Protein AF-A0A966VCK3-F1 (afdb_monomer_lite)

Radius of gyration: 46.5 Å; chains: 1; bounding box: 92×25×131 Å

Sequence (162 aa):
MIGLLLTRWKWGIGLFGALAFLGLALAANHYRHAYHAEKALRAADRALYIQMQYTAQSKAVAALQATEARYKRNADNADQAFQSKLADARRSADQYVLTHRVRGTFASSTGRAVASAEGRGPGVPASLPADAVMVSESDVQACTDAVTYGIGAHDWAASLPK

pLDDT: mean 78.94, std 19.0, range [34.62, 97.88]

Foldseek 3Di:
DVVVVVVVVVVVVVVVVVVVVVVVVVVVVVVVVVVVVVVVVVVVVVVVVVVVVVVVVVVVVVVVVVVVVVVVVLVVVLVVVLVVLLVVLLVVLVVVCVVDPQDEDDDDPPCPVPPPPDDDPPPPPPDQPPCNPHDHSVNSSVVSSVVSVVVSVVVSVVPDDD

Structure (mmCIF, N/CA/C/O backbone):
data_AF-A0A966VCK3-F1
#
_entry.id   AF-A0A966VCK3-F1
#
loop_
_atom_site.group_PDB
_atom_site.id
_atom_site.type_symbol
_atom_site.label_atom_id
_atom_site.label_alt_id
_atom_site.label_comp_id
_atom_site.label_asym_id
_atom_site.label_entity_id
_atom_site.label_seq_id
_atom_site.pdbx_PDB_ins_code
_atom_site.Cartn_x
_atom_site.Cartn_y
_atom_site.Cartn_z
_atom_site.occupancy
_atom_site.B_iso_or_equiv
_atom_site.auth_seq_id
_atom_site.auth_comp_id
_atom_site.auth_asym_id
_atom_site.auth_atom_id
_atom_site.pdbx_PDB_model_num
ATOM 1 N N . MET A 1 1 ? 60.243 -8.084 -68.456 1.00 57.91 1 MET A N 1
ATOM 2 C CA . MET A 1 1 ? 59.549 -8.802 -67.356 1.00 57.91 1 MET A CA 1
ATOM 3 C C . MET A 1 1 ? 59.263 -7.933 -66.122 1.00 57.91 1 MET A C 1
ATOM 5 O O . MET A 1 1 ? 58.171 -8.041 -65.587 1.00 57.91 1 MET A O 1
ATOM 9 N N . ILE A 1 2 ? 60.166 -7.042 -65.690 1.00 66.25 2 ILE A N 1
ATOM 10 C CA . ILE A 1 2 ? 60.018 -6.250 -64.443 1.00 66.25 2 ILE A CA 1
ATOM 11 C C . ILE A 1 2 ? 58.814 -5.276 -64.452 1.00 66.25 2 ILE A C 1
ATOM 13 O O . ILE A 1 2 ? 58.112 -5.153 -63.450 1.00 66.25 2 ILE A O 1
ATOM 17 N N . GLY A 1 3 ? 58.496 -4.638 -65.586 1.00 64.94 3 GLY A N 1
ATOM 18 C CA . GLY A 1 3 ? 57.375 -3.681 -65.680 1.00 64.94 3 GLY A CA 1
ATOM 19 C C . GLY A 1 3 ? 55.971 -4.284 -65.489 1.00 64.94 3 GLY A C 1
ATOM 20 O O . GLY A 1 3 ? 55.079 -3.621 -64.959 1.00 64.94 3 GLY A O 1
ATOM 21 N N . LEU A 1 4 ? 55.779 -5.559 -65.852 1.00 67.75 4 LEU A N 1
ATOM 22 C CA . LEU A 1 4 ? 54.518 -6.296 -65.653 1.00 67.75 4 LEU A CA 1
ATOM 23 C C . LEU A 1 4 ? 54.317 -6.728 -64.190 1.00 67.75 4 LEU A C 1
ATOM 25 O O . LEU A 1 4 ? 53.188 -6.820 -63.716 1.00 67.75 4 LEU A O 1
ATOM 29 N N . LEU A 1 5 ? 55.408 -6.953 -63.452 1.00 66.19 5 LEU A N 1
ATOM 30 C CA . LEU A 1 5 ? 55.360 -7.248 -62.018 1.00 66.19 5 LEU A CA 1
ATOM 31 C C . LEU A 1 5 ? 55.007 -5.996 -61.202 1.00 66.19 5 LEU A C 1
ATOM 33 O O . LEU A 1 5 ? 54.139 -6.055 -60.335 1.00 66.19 5 LEU A O 1
ATOM 37 N N . LEU A 1 6 ? 55.601 -4.846 -61.535 1.00 68.94 6 LEU A N 1
ATOM 38 C CA . LEU A 1 6 ? 55.351 -3.575 -60.841 1.00 68.94 6 LEU A CA 1
ATOM 39 C C . LEU A 1 6 ? 53.920 -3.052 -61.032 1.00 68.94 6 LEU A C 1
ATOM 41 O O . LEU A 1 6 ? 53.335 -2.484 -60.110 1.00 68.94 6 LEU A O 1
ATOM 45 N N . THR A 1 7 ? 53.332 -3.253 -62.211 1.00 72.12 7 THR A N 1
ATOM 46 C CA . THR A 1 7 ? 51.939 -2.868 -62.487 1.00 72.12 7 THR A CA 1
ATOM 47 C C . THR A 1 7 ? 50.954 -3.740 -61.714 1.00 72.12 7 THR A C 1
ATOM 49 O O . THR A 1 7 ? 50.068 -3.199 -61.057 1.00 72.12 7 THR A O 1
ATOM 52 N N . ARG A 1 8 ? 51.147 -5.067 -61.681 1.00 74.31 8 ARG A N 1
ATOM 53 C CA . ARG A 1 8 ? 50.317 -5.974 -60.861 1.00 74.31 8 ARG A CA 1
ATOM 54 C C . ARG A 1 8 ? 50.385 -5.647 -59.366 1.00 74.31 8 ARG A C 1
ATOM 56 O O . ARG A 1 8 ? 49.365 -5.717 -58.687 1.00 74.31 8 ARG A O 1
ATOM 63 N N . TRP A 1 9 ? 51.550 -5.234 -58.868 1.00 72.44 9 TRP A N 1
ATOM 64 C CA . TRP A 1 9 ? 51.729 -4.842 -57.466 1.00 72.44 9 TRP A CA 1
ATOM 65 C C . TRP A 1 9 ? 50.964 -3.559 -57.098 1.00 72.44 9 TRP A C 1
ATOM 67 O O . TRP A 1 9 ? 50.315 -3.502 -56.055 1.00 72.44 9 TRP A O 1
ATOM 77 N N . LYS A 1 10 ? 50.958 -2.555 -57.987 1.00 77.56 10 LYS A N 1
ATOM 78 C CA . LYS A 1 10 ? 50.205 -1.301 -57.792 1.00 77.56 10 LYS A CA 1
ATOM 79 C C . LYS A 1 10 ? 48.691 -1.521 -57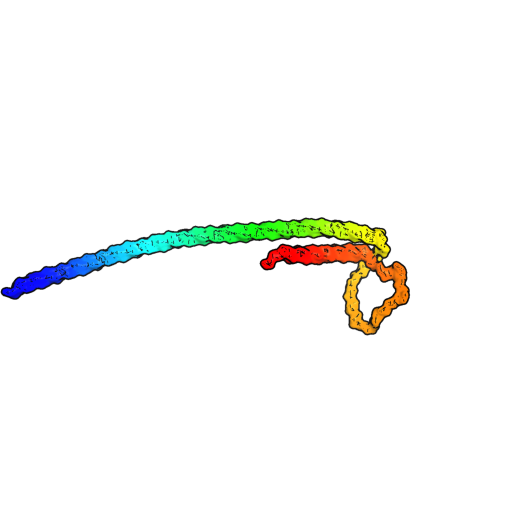.728 1.00 77.56 10 LYS A C 1
ATOM 81 O O . LYS A 1 10 ? 48.035 -0.963 -56.852 1.00 77.56 10 LYS A O 1
ATOM 86 N N . TRP A 1 11 ? 48.149 -2.357 -58.616 1.00 79.00 11 TRP A N 1
ATOM 87 C CA . TRP A 1 11 ? 46.721 -2.700 -58.609 1.00 79.00 11 TRP A CA 1
ATOM 88 C C . TRP A 1 11 ? 46.314 -3.477 -57.355 1.00 79.00 11 TRP A C 1
ATOM 90 O O . TRP A 1 11 ? 45.261 -3.198 -56.786 1.00 79.00 11 TRP A O 1
ATOM 100 N N . GLY A 1 12 ? 47.168 -4.394 -56.883 1.00 78.88 12 GLY A N 1
ATOM 101 C CA . GLY A 1 12 ? 46.944 -5.111 -55.627 1.00 78.88 12 GLY A CA 1
ATOM 102 C C . GLY A 1 12 ? 46.817 -4.157 -54.438 1.00 78.88 12 GLY A C 1
ATOM 103 O O . GLY A 1 12 ? 45.804 -4.176 -53.745 1.00 78.88 12 GLY A O 1
ATOM 104 N N . ILE A 1 13 ? 47.797 -3.270 -54.241 1.00 84.75 13 ILE A N 1
ATOM 105 C CA . ILE A 1 13 ? 47.807 -2.323 -53.110 1.00 84.75 13 ILE A CA 1
ATOM 106 C C . ILE A 1 13 ? 46.609 -1.362 -53.164 1.00 84.75 13 ILE A C 1
ATOM 108 O O . ILE A 1 13 ? 45.982 -1.112 -52.135 1.00 84.75 13 ILE A O 1
ATOM 112 N N . GLY A 1 14 ? 46.248 -0.866 -54.353 1.00 85.62 14 GLY A N 1
ATOM 113 C CA . GLY A 1 14 ? 45.079 0.001 -54.527 1.00 85.62 14 GLY A CA 1
ATOM 114 C C . GLY A 1 14 ? 43.762 -0.684 -54.148 1.00 85.62 14 GLY A C 1
ATOM 115 O O . GLY A 1 14 ? 42.946 -0.095 -53.441 1.00 85.62 14 GLY A O 1
ATOM 116 N N . LEU A 1 15 ? 43.580 -1.947 -54.552 1.00 90.62 15 LEU A N 1
ATOM 117 C CA . LEU A 1 15 ? 42.393 -2.733 -54.205 1.00 90.62 15 LEU A CA 1
ATOM 118 C C . LEU A 1 15 ? 42.316 -3.006 -52.695 1.00 90.62 15 LEU A C 1
ATOM 120 O O . LEU A 1 15 ? 41.261 -2.815 -52.093 1.00 90.62 15 LEU A O 1
ATOM 124 N N . PHE A 1 16 ? 43.429 -3.398 -52.067 1.00 89.94 16 PHE A N 1
ATOM 125 C CA . PHE A 1 16 ? 43.477 -3.611 -50.618 1.00 89.94 16 PHE A CA 1
ATOM 126 C C . PHE A 1 16 ? 43.172 -2.327 -49.839 1.00 89.94 16 PHE A C 1
ATOM 128 O O . PHE A 1 16 ? 42.386 -2.367 -48.893 1.00 89.94 16 PHE A O 1
ATOM 135 N N . GLY A 1 17 ? 43.727 -1.185 -50.256 1.00 92.12 17 GLY A N 1
ATOM 136 C CA . GLY A 1 17 ? 43.432 0.112 -49.644 1.00 92.12 17 GLY A CA 1
ATOM 137 C C . GLY A 1 17 ? 41.957 0.505 -49.769 1.00 92.12 17 GLY A C 1
ATOM 138 O O . GLY A 1 17 ? 41.346 0.922 -48.786 1.00 92.12 17 GLY A O 1
ATOM 139 N N . ALA A 1 18 ? 41.358 0.311 -50.948 1.00 92.81 18 ALA A N 1
ATOM 140 C CA . ALA A 1 18 ? 39.943 0.599 -51.179 1.00 92.81 18 ALA A CA 1
ATOM 141 C C . ALA A 1 18 ? 39.018 -0.298 -50.338 1.00 92.81 18 ALA A C 1
ATOM 143 O O . ALA A 1 18 ? 38.065 0.196 -49.736 1.00 92.81 18 ALA A O 1
ATOM 144 N N . LEU A 1 19 ? 39.317 -1.598 -50.243 1.00 95.69 19 LEU A N 1
ATOM 145 C CA . LEU A 1 19 ? 38.554 -2.536 -49.414 1.00 95.69 19 LEU A CA 1
ATOM 146 C C . LEU A 1 19 ? 38.695 -2.231 -47.920 1.00 95.69 19 LEU A C 1
ATOM 148 O O . LEU A 1 19 ? 37.702 -2.279 -47.197 1.00 95.69 19 LEU A O 1
ATOM 152 N N . ALA A 1 20 ? 39.895 -1.868 -47.462 1.00 94.62 20 ALA A N 1
ATOM 153 C CA . ALA A 1 20 ? 40.116 -1.460 -46.078 1.00 94.62 20 ALA A CA 1
ATOM 154 C C . ALA A 1 20 ? 39.321 -0.190 -45.735 1.00 94.62 20 ALA A C 1
ATOM 156 O O . ALA A 1 20 ? 38.663 -0.136 -44.696 1.00 94.62 20 ALA A O 1
ATOM 157 N N . PHE A 1 21 ? 39.321 0.805 -46.628 1.00 95.94 21 PHE A N 1
ATOM 158 C CA . PHE A 1 21 ? 38.550 2.034 -46.438 1.00 95.94 21 PHE A CA 1
ATOM 159 C C . PHE A 1 21 ? 37.040 1.772 -46.440 1.00 95.94 21 PHE A C 1
ATOM 161 O O . PHE A 1 21 ? 36.326 2.277 -45.574 1.00 95.94 21 PHE A O 1
ATOM 168 N N . LEU A 1 22 ? 36.555 0.936 -47.363 1.00 96.62 22 LEU A N 1
ATOM 169 C CA . LEU A 1 22 ? 35.151 0.534 -47.410 1.00 96.62 22 LEU A CA 1
ATOM 170 C C . LEU A 1 22 ? 34.736 -0.210 -46.133 1.00 96.62 22 LEU A C 1
ATOM 172 O O . LEU A 1 22 ? 33.686 0.085 -45.566 1.00 96.62 22 LEU A O 1
ATOM 176 N N . GLY A 1 23 ? 35.576 -1.128 -45.647 1.00 96.25 23 GLY A N 1
ATOM 177 C CA . GLY A 1 23 ? 35.354 -1.837 -44.388 1.00 96.25 23 GLY A CA 1
ATOM 178 C C . GLY A 1 23 ? 35.264 -0.885 -43.193 1.00 96.25 23 GLY A C 1
ATOM 179 O O . GLY A 1 23 ? 34.335 -0.991 -42.393 1.00 96.25 23 GLY A O 1
ATOM 180 N N . LEU A 1 24 ? 36.170 0.096 -43.106 1.00 96.56 24 LEU A N 1
ATOM 181 C CA . LEU A 1 24 ? 36.152 1.112 -42.050 1.00 96.56 24 LEU A CA 1
ATOM 182 C C . LEU A 1 24 ? 34.892 1.990 -42.125 1.00 96.56 24 LEU A C 1
ATOM 184 O O . LEU A 1 24 ? 34.268 2.260 -41.100 1.00 96.56 24 LEU A O 1
ATOM 188 N N . ALA A 1 25 ? 34.494 2.410 -43.329 1.00 95.94 25 ALA A N 1
ATOM 189 C CA . ALA A 1 25 ? 33.306 3.231 -43.540 1.00 95.94 25 ALA A CA 1
ATOM 190 C C . ALA A 1 25 ? 32.017 2.488 -43.148 1.00 95.94 25 ALA A C 1
ATOM 192 O O . ALA A 1 25 ? 31.158 3.054 -42.469 1.00 95.94 25 ALA A O 1
ATOM 193 N N . LEU A 1 26 ? 31.901 1.207 -43.515 1.00 97.25 26 LEU A N 1
ATOM 194 C CA . LEU A 1 26 ? 30.773 0.360 -43.122 1.00 97.25 26 LEU A CA 1
ATOM 195 C C . LEU A 1 26 ? 30.737 0.135 -41.609 1.00 97.25 26 LEU A C 1
ATOM 197 O O . LEU A 1 26 ? 29.669 0.255 -41.008 1.00 97.25 26 LEU A O 1
ATOM 201 N N . ALA A 1 27 ? 31.889 -0.122 -40.983 1.00 96.19 27 ALA A N 1
ATOM 202 C CA . ALA A 1 27 ? 31.983 -0.261 -39.533 1.00 96.19 27 ALA A CA 1
ATOM 203 C C . ALA A 1 27 ? 31.555 1.032 -38.821 1.00 96.19 27 ALA A C 1
ATOM 205 O O . ALA A 1 27 ? 30.712 0.992 -37.926 1.00 96.19 27 ALA A O 1
ATOM 206 N N . ALA A 1 28 ? 32.060 2.190 -39.257 1.00 96.44 28 ALA A N 1
ATOM 207 C CA . ALA A 1 28 ? 31.691 3.486 -38.693 1.00 96.44 28 ALA A CA 1
ATOM 208 C C . ALA A 1 28 ? 30.185 3.765 -38.824 1.00 96.44 28 ALA A C 1
ATOM 210 O O . ALA A 1 28 ? 29.552 4.214 -37.865 1.00 96.44 28 ALA A O 1
ATOM 211 N N . ASN A 1 29 ? 29.593 3.455 -39.982 1.00 96.44 29 ASN A N 1
ATOM 212 C CA . ASN A 1 29 ? 28.157 3.611 -40.186 1.00 96.44 29 ASN A CA 1
ATOM 213 C C . ASN A 1 29 ? 27.347 2.666 -39.283 1.00 96.44 29 ASN A C 1
ATOM 215 O O . ASN A 1 29 ? 26.388 3.095 -38.642 1.00 96.44 29 ASN A O 1
ATOM 219 N N . HIS A 1 30 ? 27.760 1.400 -39.178 1.00 96.88 30 HIS A N 1
ATOM 220 C CA . HIS A 1 30 ? 27.114 0.412 -38.317 1.00 96.88 30 HIS A CA 1
ATOM 221 C C . HIS A 1 30 ? 27.123 0.845 -36.846 1.00 96.88 30 HIS A C 1
ATOM 223 O O . HIS A 1 30 ? 26.062 0.911 -36.227 1.00 96.88 30 HIS A O 1
ATOM 229 N N . TYR A 1 31 ? 28.285 1.230 -36.305 1.00 96.62 31 TYR A N 1
ATOM 230 C CA . TYR A 1 31 ? 28.392 1.685 -34.915 1.00 96.62 31 TYR A CA 1
ATOM 231 C C . TYR A 1 31 ? 27.616 2.975 -34.656 1.00 96.62 31 TYR A C 1
ATOM 233 O O . TYR A 1 31 ? 27.022 3.126 -33.589 1.00 96.62 31 TYR A O 1
ATOM 241 N N . ARG A 1 32 ? 27.554 3.890 -35.630 1.00 96.75 32 ARG A N 1
ATOM 242 C CA . ARG A 1 32 ? 26.729 5.097 -35.515 1.00 96.75 32 ARG A CA 1
ATOM 243 C C . ARG A 1 32 ? 25.244 4.755 -35.409 1.00 96.75 32 ARG A C 1
ATOM 245 O O . ARG A 1 32 ? 24.560 5.285 -34.534 1.00 96.75 32 ARG A O 1
ATOM 252 N N . HIS A 1 33 ? 24.742 3.871 -36.269 1.00 96.38 33 HIS A N 1
ATOM 253 C CA . HIS A 1 33 ? 23.351 3.425 -36.207 1.00 96.38 33 HIS A CA 1
ATOM 254 C C . HIS A 1 33 ? 23.049 2.663 -34.915 1.00 96.38 33 HIS A C 1
ATOM 256 O O . HIS A 1 33 ? 22.050 2.969 -34.265 1.00 96.38 33 HIS A O 1
ATOM 262 N N . ALA A 1 34 ? 23.930 1.746 -34.505 1.00 96.31 34 ALA A N 1
ATOM 263 C CA . ALA A 1 34 ? 23.800 1.011 -33.250 1.00 96.31 34 ALA A CA 1
ATOM 264 C C . ALA A 1 34 ? 23.749 1.961 -32.042 1.00 96.31 34 ALA A C 1
ATOM 266 O O . ALA A 1 34 ? 22.846 1.861 -31.217 1.00 96.31 34 ALA A O 1
ATOM 267 N N . TYR A 1 35 ? 24.637 2.960 -31.993 1.00 96.31 35 TYR A N 1
ATOM 268 C CA . TYR A 1 35 ? 24.651 3.970 -30.935 1.00 96.31 35 TYR A CA 1
ATOM 269 C C . TYR A 1 35 ? 23.339 4.763 -30.858 1.00 96.31 35 TYR A C 1
ATOM 271 O O . TYR A 1 35 ? 22.782 4.953 -29.775 1.00 96.31 35 TYR A O 1
ATOM 279 N N . HIS A 1 36 ? 22.822 5.231 -31.997 1.00 96.25 36 HIS A N 1
ATOM 280 C CA . HIS A 1 36 ? 21.560 5.971 -32.018 1.00 96.25 36 HIS A CA 1
ATOM 281 C C . HIS A 1 36 ? 20.364 5.090 -31.635 1.00 96.25 36 HIS A C 1
ATOM 283 O O . HIS A 1 36 ? 19.490 5.560 -30.906 1.00 96.25 36 HIS A O 1
ATOM 289 N N . ALA A 1 37 ? 20.349 3.827 -32.071 1.00 96.44 37 ALA A N 1
ATOM 290 C CA . ALA A 1 37 ? 19.318 2.862 -31.704 1.00 96.44 37 ALA A CA 1
ATOM 291 C C . ALA A 1 37 ? 19.328 2.572 -30.195 1.00 96.44 37 ALA A C 1
ATOM 293 O O . ALA A 1 37 ? 18.294 2.703 -29.543 1.00 96.44 37 ALA A O 1
ATOM 294 N N . GLU A 1 38 ? 20.495 2.284 -29.608 1.00 96.44 38 GLU A N 1
ATOM 295 C CA . GLU A 1 38 ? 20.626 2.085 -28.161 1.00 96.44 38 GLU A CA 1
ATOM 296 C C . GLU A 1 38 ? 20.206 3.322 -27.367 1.00 96.44 38 GLU A C 1
ATOM 298 O O . GLU A 1 38 ? 19.507 3.215 -26.360 1.00 96.44 38 GLU A O 1
ATOM 303 N N . LYS A 1 39 ? 20.609 4.515 -27.817 1.00 96.94 39 LYS A N 1
ATOM 304 C CA . LYS A 1 39 ? 20.227 5.768 -27.161 1.00 96.94 39 LYS A CA 1
ATOM 305 C C . LYS A 1 39 ? 18.709 5.963 -27.165 1.00 96.94 39 LYS A C 1
ATOM 307 O O . LYS A 1 39 ? 18.158 6.386 -26.149 1.00 96.94 39 LYS A O 1
ATOM 312 N N . ALA A 1 40 ? 18.043 5.658 -28.279 1.00 96.00 40 ALA A N 1
ATOM 313 C CA . ALA A 1 40 ? 16.590 5.739 -28.387 1.00 96.00 40 ALA A CA 1
ATOM 314 C C . ALA A 1 40 ? 15.893 4.719 -27.472 1.00 96.00 40 ALA A C 1
ATOM 316 O O . ALA A 1 40 ? 14.965 5.089 -26.755 1.00 96.00 40 ALA A O 1
ATOM 317 N N . LEU A 1 41 ? 16.385 3.476 -27.428 1.00 96.88 41 LEU A N 1
ATOM 318 C CA . LEU A 1 41 ? 15.852 2.431 -26.548 1.00 96.88 41 LEU A CA 1
ATOM 319 C C . LEU A 1 41 ? 15.983 2.810 -25.071 1.00 96.88 41 LEU A C 1
ATOM 321 O O . LEU A 1 41 ? 14.990 2.801 -24.356 1.00 96.88 41 LEU A O 1
ATOM 325 N N . ARG A 1 42 ? 17.157 3.276 -24.624 1.00 96.56 42 ARG A N 1
ATOM 326 C CA . ARG A 1 42 ? 17.342 3.713 -23.226 1.00 96.56 42 ARG A CA 1
ATOM 327 C C . ARG A 1 42 ? 16.443 4.893 -22.855 1.00 96.56 42 ARG A C 1
ATOM 329 O O . ARG A 1 42 ? 16.007 4.998 -21.710 1.00 96.56 42 ARG A O 1
ATOM 336 N N . ALA A 1 43 ? 16.171 5.797 -23.798 1.00 96.44 43 ALA A N 1
ATOM 337 C CA . ALA A 1 43 ? 15.234 6.895 -23.575 1.00 96.44 43 ALA A CA 1
ATOM 338 C C . ALA A 1 43 ? 13.790 6.385 -23.417 1.00 96.44 43 ALA A C 1
ATOM 340 O O . ALA A 1 43 ? 13.088 6.839 -22.511 1.00 96.44 43 ALA A O 1
ATOM 341 N N . ALA A 1 44 ? 13.373 5.423 -24.246 1.00 96.19 44 ALA A N 1
ATOM 342 C CA . ALA A 1 44 ? 12.068 4.775 -24.144 1.00 96.19 44 ALA A CA 1
ATOM 343 C C . ALA A 1 44 ? 11.924 3.974 -22.837 1.00 96.19 44 ALA A C 1
ATOM 345 O O . A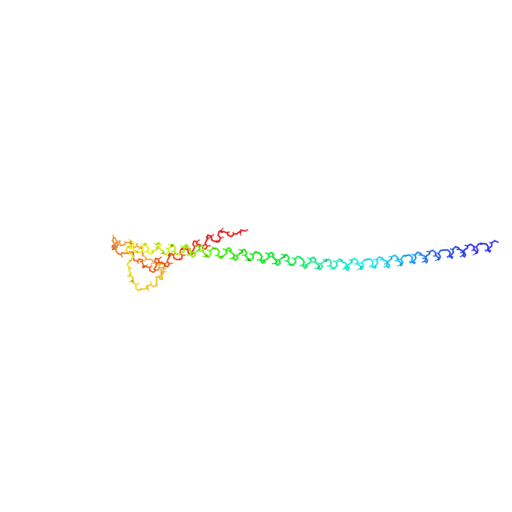LA A 1 44 ? 10.940 4.154 -22.120 1.00 96.19 44 ALA A O 1
ATOM 346 N N . ASP A 1 45 ? 12.936 3.187 -22.467 1.00 97.44 45 ASP A N 1
ATOM 347 C CA . ASP A 1 45 ? 12.964 2.418 -21.218 1.00 97.44 45 ASP A CA 1
ATOM 348 C C . ASP A 1 45 ? 12.877 3.330 -19.997 1.00 97.44 45 ASP A C 1
ATOM 350 O O . ASP A 1 45 ? 12.137 3.050 -19.055 1.00 97.44 45 ASP A O 1
ATOM 354 N N . ARG A 1 46 ? 13.585 4.468 -20.014 1.00 96.94 46 ARG A N 1
ATOM 355 C CA . ARG A 1 46 ? 13.499 5.458 -18.936 1.00 96.94 46 ARG A CA 1
ATOM 356 C C . ARG A 1 46 ? 12.087 6.027 -18.807 1.00 96.94 46 ARG A C 1
ATOM 358 O O . ARG A 1 46 ? 11.605 6.178 -17.687 1.00 96.94 46 ARG A O 1
ATOM 365 N N . ALA A 1 47 ? 11.431 6.350 -19.922 1.00 95.81 47 ALA A N 1
ATOM 366 C CA . ALA A 1 47 ? 10.060 6.856 -19.905 1.00 95.81 47 ALA A CA 1
ATOM 367 C C . ALA A 1 47 ? 9.080 5.807 -19.353 1.00 95.81 47 ALA A C 1
ATOM 369 O O . ALA A 1 47 ? 8.282 6.120 -18.467 1.00 95.81 47 ALA A O 1
ATOM 370 N N . LEU A 1 48 ? 9.205 4.554 -19.803 1.00 96.88 48 LEU A N 1
ATOM 371 C CA . LEU A 1 48 ? 8.407 3.430 -19.314 1.00 96.88 48 LEU A CA 1
ATOM 372 C C . LEU A 1 48 ? 8.637 3.191 -17.816 1.00 96.88 48 LEU A C 1
ATOM 374 O O . LEU A 1 48 ? 7.684 3.050 -17.055 1.00 96.88 48 LEU A O 1
ATOM 378 N N . TYR A 1 49 ? 9.893 3.202 -17.373 1.00 97.00 49 TYR A N 1
ATOM 379 C CA . TYR A 1 49 ? 10.250 3.037 -15.969 1.00 97.00 49 TYR A CA 1
ATOM 380 C C . TYR A 1 49 ? 9.591 4.101 -15.087 1.00 97.00 49 TYR A C 1
ATOM 382 O O . TYR A 1 49 ? 8.969 3.766 -14.080 1.00 97.00 49 TYR A O 1
ATOM 390 N N . ILE A 1 50 ? 9.668 5.374 -15.488 1.00 97.25 50 ILE A N 1
ATOM 391 C CA . ILE A 1 50 ? 9.036 6.483 -14.765 1.00 97.25 50 ILE A CA 1
ATOM 392 C C . ILE A 1 50 ? 7.514 6.282 -14.695 1.00 97.25 50 ILE A C 1
ATOM 394 O O . ILE A 1 50 ? 6.926 6.385 -13.620 1.00 97.25 50 ILE A O 1
ATOM 398 N N . GLN A 1 51 ? 6.870 5.936 -15.812 1.00 97.06 51 GLN A N 1
ATOM 399 C CA . GLN A 1 51 ? 5.428 5.678 -15.850 1.00 97.06 51 GLN A CA 1
ATOM 400 C C . GLN A 1 51 ? 5.016 4.519 -14.927 1.00 97.06 51 GLN A C 1
ATOM 402 O O . GLN A 1 51 ? 4.019 4.610 -14.200 1.00 97.06 51 GLN A O 1
ATOM 407 N N . MET A 1 52 ? 5.788 3.432 -14.932 1.00 96.31 52 MET A N 1
ATOM 408 C CA . MET A 1 52 ? 5.537 2.269 -14.083 1.00 96.31 52 MET A CA 1
ATOM 409 C C . MET A 1 52 ? 5.758 2.596 -12.605 1.00 96.31 52 MET A C 1
ATOM 411 O O . MET A 1 52 ? 4.967 2.148 -11.776 1.00 96.31 52 MET A O 1
ATOM 415 N N . GLN A 1 53 ? 6.747 3.432 -12.269 1.00 97.88 53 GLN A N 1
ATOM 416 C CA . GLN A 1 53 ? 6.921 3.933 -10.905 1.00 97.88 53 GLN A CA 1
ATOM 417 C C . GLN A 1 53 ? 5.715 4.748 -10.433 1.00 97.88 53 GLN A C 1
ATOM 419 O O . GLN A 1 53 ? 5.192 4.465 -9.357 1.00 97.88 53 GLN A O 1
ATOM 424 N N . TYR A 1 54 ? 5.227 5.698 -11.238 1.00 97.06 54 TYR A N 1
ATOM 425 C CA . TYR A 1 54 ? 4.032 6.473 -10.885 1.00 97.06 54 TYR A CA 1
ATOM 426 C C . TYR A 1 54 ? 2.814 5.574 -10.666 1.00 97.06 54 TYR A C 1
ATOM 428 O O . TYR A 1 54 ? 2.087 5.737 -9.688 1.00 97.06 54 TYR A O 1
ATOM 436 N N . THR A 1 55 ? 2.622 4.582 -11.537 1.00 97.31 55 THR A N 1
ATOM 437 C CA . THR A 1 55 ? 1.509 3.628 -11.429 1.00 97.31 55 THR A CA 1
ATOM 438 C C . THR A 1 55 ? 1.639 2.730 -10.195 1.00 97.31 55 THR A C 1
ATOM 440 O O . THR A 1 55 ? 0.648 2.415 -9.535 1.00 97.31 55 THR A O 1
ATOM 443 N N . ALA A 1 56 ? 2.855 2.291 -9.864 1.00 96.81 56 ALA A N 1
ATOM 444 C CA . ALA A 1 56 ? 3.110 1.506 -8.662 1.00 96.81 56 ALA A CA 1
ATOM 445 C C . ALA A 1 56 ? 2.863 2.339 -7.397 1.00 96.81 56 ALA A C 1
ATOM 447 O O . ALA A 1 56 ? 2.193 1.873 -6.476 1.00 96.81 56 ALA A O 1
ATOM 448 N N . GLN A 1 57 ? 3.327 3.591 -7.382 1.00 97.44 57 GLN A N 1
ATOM 449 C CA . GLN A 1 57 ? 3.114 4.512 -6.271 1.00 97.44 57 GLN A CA 1
ATOM 450 C C . GLN A 1 57 ? 1.626 4.815 -6.070 1.00 97.44 57 GLN A C 1
ATOM 452 O O . GLN A 1 57 ? 1.138 4.733 -4.945 1.00 97.44 57 GLN A O 1
ATOM 457 N N . SER A 1 58 ? 0.876 5.098 -7.140 1.00 96.44 58 SER A N 1
ATOM 458 C CA . SER A 1 58 ? -0.562 5.371 -7.036 1.00 96.44 58 SER A CA 1
ATOM 459 C C . SER A 1 58 ? -1.334 4.166 -6.494 1.00 96.44 58 SER A C 1
ATOM 461 O O . SER A 1 58 ? -2.214 4.325 -5.650 1.00 96.44 58 SER A O 1
ATOM 463 N N . LYS A 1 59 ? -0.977 2.947 -6.924 1.00 96.56 59 LYS A N 1
ATOM 464 C CA . LYS A 1 59 ? -1.558 1.706 -6.394 1.00 96.56 59 LYS A CA 1
ATOM 465 C C . LYS A 1 59 ? -1.220 1.500 -4.918 1.00 96.56 59 LYS A C 1
ATOM 467 O O . LYS A 1 59 ? -2.102 1.118 -4.156 1.00 96.56 59 LYS A O 1
ATOM 472 N N . ALA A 1 60 ? 0.018 1.775 -4.510 1.00 96.06 60 ALA A N 1
ATOM 473 C CA . ALA A 1 60 ? 0.433 1.666 -3.114 1.00 96.06 60 ALA A CA 1
ATOM 474 C C . ALA A 1 60 ? -0.325 2.656 -2.214 1.00 96.06 60 ALA A C 1
ATOM 476 O O . ALA A 1 60 ? -0.850 2.257 -1.177 1.00 96.06 60 ALA A O 1
ATOM 477 N N . VAL A 1 61 ? -0.457 3.918 -2.641 1.00 97.50 61 VAL A N 1
ATOM 478 C CA . VAL A 1 61 ? -1.232 4.936 -1.912 1.00 97.50 61 VAL A CA 1
ATOM 479 C C . VAL A 1 61 ? -2.705 4.538 -1.811 1.00 97.50 61 VAL A C 1
ATOM 481 O O . VAL A 1 61 ? -3.273 4.584 -0.723 1.00 97.50 61 VAL A O 1
ATOM 484 N N . ALA A 1 62 ? -3.317 4.083 -2.907 1.00 97.12 62 ALA A N 1
ATOM 485 C CA . ALA A 1 62 ? -4.706 3.629 -2.890 1.00 97.12 62 ALA A CA 1
ATOM 486 C C . ALA A 1 62 ? -4.914 2.420 -1.956 1.00 97.12 62 ALA A C 1
ATOM 488 O O . ALA A 1 62 ? -5.900 2.366 -1.221 1.00 97.12 62 ALA A O 1
ATOM 489 N N . ALA A 1 63 ? -3.977 1.467 -1.942 1.00 96.06 63 ALA A N 1
ATOM 490 C CA . ALA A 1 63 ? -4.029 0.310 -1.050 1.00 96.06 63 ALA A CA 1
ATOM 491 C C . ALA A 1 63 ? -3.882 0.703 0.431 1.00 96.06 63 ALA A C 1
ATOM 493 O O . ALA A 1 63 ? -4.588 0.149 1.282 1.00 96.06 63 ALA A O 1
ATOM 494 N N . LEU A 1 64 ? -3.011 1.673 0.735 1.00 96.06 64 LEU A N 1
ATOM 495 C CA . LEU A 1 64 ? -2.858 2.231 2.079 1.00 96.06 64 LEU A CA 1
ATOM 496 C C . LEU A 1 64 ? -4.164 2.891 2.537 1.00 96.06 64 LEU A C 1
ATOM 498 O O . LEU A 1 64 ? -4.713 2.504 3.564 1.00 96.06 64 LEU A O 1
ATOM 502 N N . GLN A 1 65 ? -4.721 3.793 1.726 1.00 96.31 65 GLN A N 1
ATOM 503 C CA . GLN A 1 65 ? -5.976 4.489 2.033 1.00 96.31 65 GLN A CA 1
ATOM 504 C C . GLN A 1 65 ? -7.151 3.521 2.222 1.00 96.31 65 GLN A C 1
ATOM 506 O O . GLN A 1 65 ? -7.944 3.670 3.151 1.00 96.31 65 GLN A O 1
ATOM 511 N N . ALA A 1 66 ? -7.264 2.491 1.377 1.00 94.44 66 ALA A N 1
ATOM 512 C CA . ALA A 1 66 ? -8.302 1.471 1.518 1.00 94.44 66 ALA A CA 1
ATOM 513 C C . ALA A 1 66 ? -8.156 0.675 2.827 1.00 94.44 66 ALA A C 1
ATOM 515 O O . ALA A 1 66 ? -9.153 0.321 3.465 1.00 94.44 66 ALA A O 1
ATOM 516 N N . THR A 1 67 ? -6.915 0.407 3.232 1.00 91.88 67 THR A N 1
ATOM 517 C CA . THR A 1 67 ? -6.590 -0.294 4.476 1.00 91.88 67 THR A CA 1
ATOM 518 C C . THR A 1 67 ? -6.889 0.573 5.698 1.00 91.88 67 THR A C 1
ATOM 520 O O . THR A 1 67 ? -7.576 0.110 6.605 1.00 91.88 67 THR A O 1
ATOM 523 N N . GLU A 1 68 ? -6.476 1.841 5.697 1.00 93.88 68 GLU A N 1
ATOM 524 C CA . GLU A 1 68 ? -6.809 2.816 6.744 1.00 93.88 68 GLU A CA 1
ATOM 525 C C . GLU A 1 68 ? -8.323 2.991 6.891 1.00 93.88 68 GLU A C 1
ATOM 527 O O . GLU A 1 68 ? -8.855 2.917 7.997 1.00 93.88 68 GLU A O 1
ATOM 532 N N . ALA A 1 69 ? -9.048 3.131 5.776 1.00 94.19 69 ALA A N 1
ATOM 533 C CA . ALA A 1 69 ? -10.502 3.241 5.793 1.00 94.19 69 ALA A CA 1
ATOM 534 C C . ALA A 1 69 ? -11.173 1.982 6.366 1.00 94.19 69 ALA A C 1
ATOM 536 O O . ALA A 1 69 ? -12.181 2.085 7.066 1.00 94.19 69 ALA A O 1
ATOM 537 N N . ARG A 1 70 ? -10.628 0.789 6.089 1.00 89.06 70 ARG A N 1
ATOM 538 C CA . ARG A 1 70 ? -11.107 -0.464 6.688 1.00 89.06 70 ARG A CA 1
ATOM 539 C C . ARG A 1 70 ? -10.864 -0.484 8.195 1.00 89.06 70 ARG A C 1
ATOM 541 O O . ARG A 1 70 ? -11.791 -0.798 8.933 1.00 89.06 70 ARG A O 1
ATOM 548 N N . TYR A 1 71 ? -9.664 -0.124 8.649 1.00 86.94 71 TYR A N 1
ATOM 549 C CA . TYR A 1 71 ? -9.359 -0.064 10.079 1.00 86.94 71 TYR A CA 1
ATOM 550 C C . TYR A 1 71 ? -10.233 0.948 10.811 1.00 86.94 71 TYR A C 1
ATOM 552 O O . TYR A 1 71 ? -10.763 0.619 11.867 1.00 86.94 71 TYR A O 1
ATOM 560 N N . LYS A 1 72 ? -10.465 2.123 10.217 1.00 91.25 72 LYS A N 1
ATOM 561 C CA . LYS A 1 72 ? -11.364 3.130 10.782 1.00 91.25 72 LYS A CA 1
ATOM 562 C C . LYS A 1 72 ? -12.787 2.596 10.942 1.00 91.25 72 LYS A C 1
ATOM 564 O O . LYS A 1 72 ? -13.318 2.645 12.040 1.00 91.25 72 LYS A O 1
ATOM 569 N N . ARG A 1 73 ? -13.367 1.996 9.894 1.00 89.44 73 ARG A N 1
ATOM 570 C CA . ARG A 1 73 ? -14.705 1.383 9.992 1.00 89.44 73 ARG A CA 1
ATOM 571 C C . ARG A 1 73 ? -14.772 0.294 11.060 1.00 89.44 73 ARG A C 1
ATOM 573 O O . ARG A 1 73 ? -15.756 0.212 11.782 1.00 89.44 73 ARG A O 1
ATOM 580 N N . ASN A 1 74 ? -13.740 -0.541 11.164 1.00 86.50 74 ASN A N 1
ATOM 581 C CA . ASN A 1 74 ? -13.697 -1.586 12.182 1.00 86.50 74 ASN A CA 1
ATOM 582 C C . ASN A 1 74 ? -13.622 -0.998 13.599 1.00 86.50 74 ASN A C 1
ATOM 584 O O . ASN A 1 74 ? -14.287 -1.515 14.491 1.00 86.50 74 ASN A O 1
ATOM 588 N N . ALA A 1 75 ? -12.849 0.073 13.794 1.00 85.25 75 ALA A N 1
ATOM 589 C CA . ALA A 1 75 ? -12.781 0.788 15.064 1.00 85.25 75 ALA A CA 1
ATOM 590 C C . ALA A 1 75 ? -14.127 1.438 15.415 1.00 85.25 75 ALA A C 1
ATOM 592 O O . ALA A 1 75 ? -14.626 1.217 16.512 1.00 85.25 75 ALA A O 1
ATOM 593 N N . ASP A 1 76 ? -14.754 2.143 14.468 1.00 89.38 76 ASP A N 1
ATOM 594 C CA . ASP A 1 76 ? -16.059 2.788 14.667 1.00 89.38 76 ASP A CA 1
ATOM 595 C C . ASP A 1 76 ? -17.144 1.754 15.025 1.00 89.38 76 ASP A C 1
ATOM 597 O O . ASP A 1 76 ? -17.936 1.961 15.943 1.00 89.38 76 ASP A O 1
ATOM 601 N N . ASN A 1 77 ? -17.156 0.602 14.345 1.00 87.19 77 ASN A N 1
ATOM 602 C CA . ASN A 1 77 ? -18.086 -0.489 14.644 1.00 87.19 77 ASN A CA 1
ATOM 603 C C . ASN A 1 77 ? -17.839 -1.100 16.033 1.00 87.19 77 ASN A C 1
ATOM 605 O O . ASN A 1 77 ? -18.794 -1.426 16.740 1.00 87.19 77 ASN A O 1
ATOM 609 N N . ALA A 1 78 ? -16.572 -1.279 16.421 1.00 85.12 78 ALA A N 1
ATOM 610 C CA . ALA A 1 78 ? -16.214 -1.806 17.734 1.00 85.12 78 ALA A CA 1
ATOM 611 C C . ALA A 1 78 ? -16.602 -0.832 18.855 1.00 85.12 78 ALA A C 1
ATOM 613 O O . ALA A 1 78 ? -17.144 -1.268 19.869 1.00 85.12 78 ALA A O 1
ATOM 614 N N . ASP A 1 79 ? -16.395 0.471 18.649 1.00 88.06 79 ASP A N 1
ATOM 615 C CA . ASP A 1 79 ? -16.801 1.507 19.599 1.00 88.06 79 ASP A CA 1
ATOM 616 C C . ASP A 1 79 ? -18.326 1.547 19.752 1.00 88.06 79 ASP A C 1
ATOM 618 O O . ASP A 1 79 ? -18.832 1.457 20.866 1.00 88.06 79 ASP A O 1
ATOM 622 N N . GLN A 1 80 ? -19.085 1.540 18.651 1.00 88.38 80 GLN A N 1
ATOM 623 C CA . GLN A 1 80 ? -20.553 1.477 18.714 1.00 88.38 80 GLN A CA 1
ATOM 624 C C . GLN A 1 80 ? -21.052 0.235 19.468 1.00 88.38 80 GLN A C 1
ATOM 626 O O . GLN A 1 80 ? -21.946 0.333 20.314 1.00 88.38 80 GLN A O 1
ATOM 631 N N . ALA A 1 81 ? -20.458 -0.932 19.202 1.00 86.56 81 ALA A N 1
ATOM 632 C CA . ALA A 1 81 ? -20.793 -2.161 19.913 1.00 86.56 81 ALA A CA 1
ATOM 633 C C . ALA A 1 81 ? -20.447 -2.069 21.409 1.00 86.56 81 ALA A C 1
ATOM 635 O O . ALA A 1 81 ? -21.227 -2.521 22.249 1.00 86.56 81 ALA A O 1
ATOM 636 N N . PHE A 1 82 ? -19.305 -1.467 21.751 1.00 87.00 82 PHE A N 1
ATOM 637 C CA . PHE A 1 82 ? -18.902 -1.230 23.134 1.00 87.00 82 PHE A CA 1
ATOM 638 C C . PHE A 1 82 ? -19.868 -0.284 23.854 1.00 87.00 82 PHE A C 1
ATOM 640 O O . PHE A 1 82 ? -20.335 -0.627 24.937 1.00 87.00 82 PHE A O 1
ATOM 647 N N . GLN A 1 83 ? -20.242 0.845 23.245 1.00 87.31 83 GLN A N 1
ATOM 648 C CA . GLN A 1 83 ? -21.186 1.798 23.837 1.00 87.31 83 GLN A CA 1
ATOM 649 C C . GLN A 1 83 ? -22.549 1.150 24.123 1.00 87.31 83 GLN A C 1
ATOM 651 O O . GLN A 1 83 ? -23.123 1.365 25.192 1.00 87.31 83 GLN A O 1
ATOM 656 N N . SER A 1 84 ? -23.042 0.296 23.216 1.00 86.06 84 SER A N 1
ATOM 657 C CA . SER A 1 84 ? -24.273 -0.471 23.452 1.00 86.06 84 SER A CA 1
ATOM 658 C C . SER A 1 84 ? -24.129 -1.430 24.637 1.00 86.06 84 SER A C 1
ATOM 660 O O . SER A 1 84 ? -24.980 -1.439 25.525 1.00 86.06 84 SER A O 1
ATOM 662 N N . LYS A 1 85 ? -23.040 -2.211 24.686 1.00 86.50 85 LYS A N 1
ATOM 663 C CA . LYS A 1 85 ? -22.773 -3.145 25.793 1.00 86.50 85 LYS A CA 1
ATOM 664 C C . LYS A 1 85 ? -22.623 -2.420 27.130 1.00 86.50 85 LYS A C 1
ATOM 666 O O . LYS A 1 85 ? -23.101 -2.919 28.141 1.00 86.50 85 LYS A O 1
ATOM 671 N N . LEU A 1 86 ? -21.987 -1.249 27.137 1.00 89.12 86 LEU A N 1
ATOM 672 C CA . LEU A 1 86 ? -21.808 -0.430 28.332 1.00 89.12 86 LEU A CA 1
ATOM 673 C C . LEU A 1 86 ? -23.148 0.084 28.866 1.00 89.12 86 LEU A C 1
ATOM 675 O O . LEU A 1 86 ? -23.390 0.024 30.069 1.00 89.12 86 LEU A O 1
ATOM 679 N N . ALA A 1 87 ? -24.040 0.544 27.986 1.00 88.44 87 ALA A N 1
ATOM 680 C CA . ALA A 1 87 ? -25.382 0.961 28.382 1.00 88.44 87 ALA A CA 1
ATOM 681 C C . ALA A 1 87 ? -26.190 -0.204 28.981 1.00 88.44 87 ALA A C 1
ATOM 683 O O . ALA A 1 87 ? -26.860 -0.032 30.000 1.00 88.44 87 ALA A O 1
ATOM 684 N N . ASP A 1 88 ? -26.108 -1.395 28.385 1.00 89.38 88 ASP A N 1
ATOM 685 C CA . ASP A 1 88 ? -26.764 -2.601 28.903 1.00 89.38 88 ASP A CA 1
ATOM 686 C C . ASP A 1 88 ? -26.195 -3.012 30.265 1.00 89.38 88 ASP A C 1
ATOM 688 O O . ASP A 1 88 ? -26.955 -3.233 31.208 1.00 89.38 88 ASP A O 1
ATOM 692 N N . ALA A 1 89 ? -24.866 -3.034 30.393 1.00 85.69 89 ALA A N 1
ATOM 693 C CA . ALA A 1 89 ? -24.173 -3.383 31.626 1.00 85.69 89 ALA A CA 1
ATOM 694 C C . ALA A 1 89 ? -24.515 -2.418 32.769 1.00 85.69 89 ALA A C 1
ATOM 696 O O . ALA A 1 89 ? -24.814 -2.866 33.876 1.00 85.69 89 ALA A O 1
ATOM 697 N N . ARG A 1 90 ? -24.559 -1.108 32.497 1.00 89.75 90 ARG A N 1
ATOM 698 C CA . ARG A 1 90 ? -24.984 -0.095 33.475 1.00 89.75 90 ARG A CA 1
ATOM 699 C C . ARG A 1 90 ? -26.423 -0.308 33.931 1.00 89.75 90 ARG A C 1
ATOM 701 O O . ARG A 1 90 ? -26.673 -0.328 35.129 1.00 89.75 90 ARG A O 1
ATOM 708 N N . ARG A 1 91 ? -27.354 -0.581 33.008 1.00 89.25 91 ARG A N 1
ATOM 709 C CA . ARG A 1 91 ? -28.745 -0.907 33.375 1.00 89.25 91 ARG A CA 1
ATOM 710 C C . ARG A 1 91 ? -28.833 -2.149 34.264 1.00 89.25 91 ARG A C 1
ATOM 712 O O . ARG A 1 91 ? -29.612 -2.162 35.216 1.00 89.25 91 ARG A O 1
ATOM 719 N N . SER A 1 92 ? -28.046 -3.186 33.979 1.00 85.88 92 SER A N 1
ATOM 720 C CA . SER A 1 92 ? -27.973 -4.380 34.829 1.00 85.88 92 SER A CA 1
ATOM 721 C C . SER A 1 92 ? -27.353 -4.088 36.198 1.00 85.88 92 SER A C 1
ATOM 723 O O . SER A 1 92 ? -27.839 -4.615 37.198 1.00 85.88 92 SER A O 1
ATOM 725 N N . ALA A 1 93 ? -26.330 -3.233 36.263 1.00 85.38 93 ALA A N 1
ATOM 726 C CA . ALA A 1 93 ? -25.741 -2.782 37.520 1.00 85.38 93 ALA A CA 1
ATOM 727 C C . ALA A 1 93 ? -26.755 -2.003 38.367 1.00 85.38 93 ALA A C 1
ATOM 729 O O . ALA A 1 93 ? -26.925 -2.322 39.541 1.00 85.38 93 ALA A O 1
ATOM 730 N N . ASP A 1 94 ? -27.504 -1.072 37.775 1.00 86.19 94 ASP A N 1
ATOM 731 C CA . ASP A 1 94 ? -28.543 -0.316 38.483 1.00 86.19 94 ASP A CA 1
ATOM 732 C C . ASP A 1 94 ? -29.635 -1.252 39.034 1.00 86.19 94 ASP A C 1
ATOM 734 O O . ASP A 1 94 ? -30.035 -1.147 40.194 1.00 86.19 94 ASP A O 1
ATOM 738 N N . GLN A 1 95 ? -30.079 -2.242 38.247 1.00 85.31 95 GLN A N 1
ATOM 739 C CA . GLN A 1 95 ? -31.012 -3.271 38.725 1.00 85.31 95 GLN A CA 1
ATOM 740 C C . GLN A 1 95 ? -30.430 -4.112 39.868 1.00 85.31 95 GLN A C 1
ATOM 742 O O . GLN A 1 95 ? -31.145 -4.438 40.820 1.00 85.31 95 GLN A O 1
ATOM 747 N N . TYR A 1 96 ? -29.145 -4.464 39.793 1.00 83.12 96 TYR A N 1
ATOM 748 C CA . TYR A 1 96 ? -28.455 -5.192 40.853 1.00 83.12 96 TYR A CA 1
ATOM 749 C C . TYR A 1 96 ? -28.425 -4.376 42.151 1.00 83.12 96 TYR A C 1
ATOM 751 O O . TYR A 1 96 ? -28.798 -4.899 43.199 1.00 83.12 96 TYR A O 1
ATOM 759 N N . VAL A 1 97 ? -28.081 -3.087 42.072 1.00 82.75 97 VAL A N 1
ATOM 760 C CA . VAL A 1 97 ? -28.086 -2.157 43.213 1.00 82.75 97 VAL A CA 1
ATOM 761 C C . VAL A 1 97 ? -29.487 -2.044 43.822 1.00 82.75 97 VAL A C 1
ATOM 763 O O . VAL A 1 97 ? -29.617 -2.134 45.037 1.00 82.75 97 VAL A O 1
ATOM 766 N N . LEU A 1 98 ? -30.543 -1.927 43.010 1.00 80.19 98 LEU A N 1
ATOM 767 C CA . LEU A 1 98 ? -31.926 -1.830 43.505 1.00 80.19 98 LEU A CA 1
ATOM 768 C C . LEU A 1 98 ? -32.419 -3.102 44.214 1.00 80.19 98 LEU A C 1
ATOM 770 O O . LEU A 1 98 ? -33.223 -3.026 45.143 1.00 80.19 98 LEU A O 1
ATOM 774 N N . THR A 1 99 ? -31.988 -4.274 43.747 1.00 79.00 99 THR A N 1
ATOM 775 C CA . THR A 1 99 ? -32.468 -5.578 44.240 1.00 79.00 99 THR A CA 1
ATOM 776 C C . THR A 1 99 ? -31.629 -6.147 45.382 1.00 79.00 99 THR A C 1
ATOM 778 O O . THR A 1 99 ? -32.101 -7.016 46.117 1.00 79.00 99 THR A O 1
ATOM 781 N N . HIS A 1 100 ? -30.406 -5.654 45.563 1.00 71.69 100 HIS A N 1
ATOM 782 C CA . HIS A 1 100 ? -29.476 -6.113 46.589 1.00 71.69 100 HIS A CA 1
ATOM 783 C C . HIS A 1 100 ? -29.254 -5.018 47.633 1.00 71.69 100 HIS A C 1
ATOM 785 O O . HIS A 1 100 ? -29.500 -3.842 47.397 1.00 71.69 100 HIS A O 1
ATOM 791 N N . ARG A 1 101 ? -28.792 -5.388 48.833 1.00 63.41 101 ARG A N 1
ATOM 792 C CA . ARG A 1 101 ? -28.548 -4.442 49.940 1.00 63.41 101 ARG A CA 1
ATOM 793 C C . ARG A 1 101 ? -27.287 -3.585 49.720 1.00 63.41 101 ARG A C 1
ATOM 795 O O . ARG A 1 101 ? -26.443 -3.491 50.605 1.00 63.41 101 ARG A O 1
ATOM 802 N N . VAL A 1 102 ? -27.156 -2.959 48.553 1.00 60.78 102 VAL A N 1
ATOM 803 C CA . VAL A 1 102 ? -26.146 -1.939 48.258 1.00 60.78 102 VAL A CA 1
ATOM 804 C C . VAL A 1 102 ? -26.623 -0.648 48.930 1.00 60.78 102 VAL A C 1
ATOM 806 O O . VAL A 1 102 ? -27.530 0.021 48.445 1.00 60.78 102 VAL A O 1
ATOM 809 N N . ARG A 1 103 ? -26.115 -0.332 50.128 1.00 56.16 103 ARG A N 1
ATOM 810 C CA . ARG A 1 103 ? -26.527 0.887 50.846 1.00 56.16 103 ARG A CA 1
ATOM 811 C C . ARG A 1 103 ? -25.884 2.127 50.217 1.00 56.16 103 ARG A C 1
ATOM 813 O O . ARG A 1 103 ? -24.672 2.173 50.022 1.00 56.16 103 ARG A O 1
ATOM 820 N N . GLY A 1 104 ? -26.711 3.140 49.956 1.00 53.53 104 GLY A N 1
ATOM 821 C CA . GLY A 1 104 ? -26.295 4.434 49.425 1.00 53.53 104 GLY A CA 1
ATOM 822 C C . GLY A 1 104 ? -25.337 5.184 50.354 1.00 53.53 104 GLY A C 1
ATOM 823 O O . GLY A 1 104 ? -25.594 5.335 51.548 1.00 53.53 104 GLY A O 1
ATOM 824 N N . THR A 1 105 ? -24.254 5.682 49.753 1.00 47.62 105 THR A N 1
ATOM 825 C CA . THR A 1 105 ? -23.303 6.682 50.272 1.00 47.62 105 THR A CA 1
ATOM 826 C C . THR A 1 105 ? -22.696 6.416 51.653 1.00 47.62 105 THR A C 1
ATOM 828 O O . THR A 1 105 ? -23.139 6.954 52.664 1.00 47.62 105 THR A O 1
ATOM 831 N N . PHE A 1 106 ? -21.543 5.745 51.664 1.00 42.56 106 PHE A N 1
ATOM 832 C CA . PHE A 1 106 ? -20.429 6.233 52.477 1.00 42.56 106 PHE A CA 1
ATOM 833 C C . PHE A 1 106 ? -19.583 7.126 51.573 1.00 42.56 106 PHE A C 1
ATOM 835 O O . PHE A 1 106 ? -19.291 6.750 50.439 1.00 42.56 106 PHE A O 1
ATOM 842 N N . ALA A 1 107 ? -19.264 8.337 52.036 1.00 43.34 107 ALA A N 1
ATOM 843 C CA . ALA A 1 107 ? -18.382 9.256 51.329 1.00 43.34 107 ALA A CA 1
ATOM 844 C C . ALA A 1 107 ? -17.148 8.494 50.836 1.00 43.34 107 ALA A C 1
ATOM 846 O O . ALA A 1 107 ? -16.488 7.862 51.654 1.00 43.34 107 ALA A O 1
ATOM 847 N N . SER A 1 108 ? -16.904 8.543 49.521 1.00 44.78 108 SER A N 1
ATOM 848 C CA . SER A 1 108 ? -15.766 7.971 48.794 1.00 44.78 108 SER A CA 1
ATOM 849 C C . SER A 1 108 ? -14.525 7.788 49.676 1.00 44.78 108 SER A C 1
ATOM 851 O O . SER A 1 108 ? -13.636 8.643 49.702 1.00 44.78 108 SER A O 1
ATOM 853 N N . SER A 1 109 ? -14.414 6.660 50.377 1.00 43.16 109 SER A N 1
ATOM 854 C CA . SER A 1 109 ? -13.116 6.209 50.842 1.00 43.16 109 SER A CA 1
ATOM 855 C C . SER A 1 109 ? -12.495 5.588 49.613 1.00 43.16 109 SER A C 1
ATOM 857 O O . SER A 1 109 ? -12.840 4.469 49.251 1.00 43.16 109 SER A O 1
ATOM 859 N N . THR A 1 110 ? -11.635 6.346 48.938 1.00 41.62 110 THR A N 1
ATOM 860 C CA . THR A 1 110 ? -10.666 5.827 47.975 1.00 41.62 110 THR A CA 1
ATOM 861 C C . THR A 1 110 ? -10.102 4.519 48.520 1.00 41.62 110 THR A C 1
ATOM 863 O O . THR A 1 110 ? -9.237 4.531 49.399 1.00 41.62 110 THR A O 1
ATOM 866 N N . GLY A 1 111 ? -10.648 3.399 48.044 1.00 41.91 111 GLY A N 1
ATOM 867 C CA . GLY A 1 111 ? -10.261 2.051 48.419 1.00 41.91 111 GLY A CA 1
ATOM 868 C C . GLY A 1 111 ? -8.926 1.753 47.773 1.00 41.91 111 GLY A C 1
ATOM 869 O O . GLY A 1 111 ? -8.831 0.995 46.816 1.00 41.91 111 GLY A O 1
ATOM 870 N N . ARG A 1 112 ? -7.873 2.406 48.267 1.00 34.62 112 ARG A N 1
ATOM 871 C CA . ARG A 1 112 ? -6.506 1.979 48.021 1.00 34.62 112 ARG A CA 1
ATOM 872 C C . ARG A 1 112 ? -6.454 0.559 48.564 1.00 34.62 112 ARG A C 1
ATOM 874 O O . ARG A 1 112 ? -6.562 0.373 49.774 1.00 34.62 112 ARG A O 1
ATOM 881 N N . ALA A 1 113 ? -6.349 -0.431 47.683 1.00 43.06 113 ALA A N 1
ATOM 882 C CA . ALA A 1 113 ? -6.024 -1.786 48.087 1.00 43.06 113 ALA A CA 1
ATOM 883 C C . ALA A 1 113 ? -4.637 -1.725 48.738 1.00 43.06 113 ALA A C 1
ATOM 885 O O . ALA A 1 113 ? -3.609 -1.770 48.064 1.00 43.06 113 ALA A O 1
ATOM 886 N N . VAL A 1 114 ? -4.598 -1.509 50.052 1.00 36.84 114 VAL A N 1
ATOM 887 C CA . VAL A 1 114 ? -3.372 -1.647 50.820 1.00 36.84 114 VAL A CA 1
ATOM 888 C C . VAL A 1 114 ? -3.184 -3.145 50.956 1.00 36.84 114 VAL A C 1
ATOM 890 O O . VAL A 1 114 ? -3.766 -3.786 51.828 1.00 36.84 114 VAL A O 1
ATOM 893 N N . ALA A 1 115 ? -2.404 -3.717 50.043 1.00 42.34 115 ALA A N 1
ATOM 894 C CA . ALA A 1 115 ? -1.805 -5.018 50.259 1.00 42.34 115 ALA A CA 1
ATOM 895 C C . ALA A 1 115 ? -0.859 -4.892 51.464 1.00 42.34 115 ALA A C 1
ATOM 897 O O . ALA A 1 115 ? 0.325 -4.607 51.313 1.00 42.34 115 ALA A O 1
ATOM 898 N N . SER A 1 116 ? -1.393 -5.042 52.677 1.00 35.81 116 SER A N 1
ATOM 899 C CA . SER A 1 116 ? -0.583 -5.310 53.858 1.00 35.81 116 SER A CA 1
ATOM 900 C C . SER A 1 116 ? -0.377 -6.817 53.917 1.00 35.81 116 SER A C 1
ATOM 902 O O . SER A 1 116 ? -1.167 -7.566 54.487 1.00 35.81 116 SER A O 1
ATOM 904 N N . ALA A 1 117 ? 0.676 -7.270 53.245 1.00 46.00 117 ALA A N 1
ATOM 905 C CA . ALA A 1 117 ? 1.270 -8.558 53.538 1.00 46.00 117 ALA A CA 1
ATOM 906 C C . ALA A 1 117 ? 2.171 -8.373 54.760 1.00 46.00 117 ALA A C 1
ATOM 908 O O . ALA A 1 117 ? 3.366 -8.181 54.601 1.00 46.00 117 ALA A O 1
ATOM 909 N N . GLU A 1 118 ? 1.605 -8.393 55.968 1.00 38.91 118 GLU A N 1
ATOM 910 C CA . GLU A 1 118 ? 2.399 -8.561 57.188 1.00 38.91 118 GLU A CA 1
ATOM 911 C C . GLU A 1 118 ? 1.541 -9.093 58.348 1.00 38.91 118 GLU A C 1
ATOM 913 O O . GLU A 1 118 ? 0.847 -8.373 59.059 1.00 38.91 118 GLU A O 1
ATOM 918 N N . GLY A 1 119 ? 1.616 -10.413 58.541 1.00 43.03 119 GLY A N 1
ATOM 919 C CA . GLY A 1 119 ? 1.705 -10.990 59.882 1.00 43.03 119 GLY A CA 1
ATOM 920 C C . GLY A 1 119 ? 0.495 -10.868 60.809 1.00 43.03 119 GLY A C 1
ATOM 921 O O . GLY A 1 119 ? 0.646 -10.418 61.942 1.00 43.03 119 GLY A O 1
ATOM 922 N N . ARG A 1 120 ? -0.676 -11.350 60.385 1.00 37.03 120 ARG A N 1
ATOM 923 C CA . ARG A 1 120 ? -1.680 -12.030 61.233 1.00 37.03 120 ARG A CA 1
ATOM 924 C C . ARG A 1 120 ? -2.762 -12.577 60.304 1.00 37.03 120 ARG A C 1
ATOM 926 O O . ARG A 1 120 ? -3.295 -11.827 59.495 1.00 37.03 120 ARG A O 1
ATOM 933 N N . GLY A 1 121 ? -3.016 -13.888 60.358 1.00 39.16 121 GLY A N 1
ATOM 934 C CA . GLY A 1 121 ? -3.984 -14.550 59.476 1.00 39.16 121 GLY A CA 1
ATOM 935 C C . GLY A 1 121 ? -5.329 -13.816 59.485 1.00 39.16 121 GLY A C 1
ATOM 936 O O . GLY A 1 121 ? -5.679 -13.258 60.529 1.00 39.16 121 GLY A O 1
ATOM 937 N N . PRO A 1 122 ? -6.063 -13.768 58.358 1.00 39.53 122 PRO A N 1
ATOM 938 C CA . PRO A 1 122 ? -7.334 -13.068 58.301 1.00 39.53 122 PRO A CA 1
ATOM 939 C C . PRO A 1 122 ? -8.296 -13.810 59.226 1.00 39.53 122 PRO A C 1
ATOM 941 O O . PRO A 1 122 ? -8.879 -14.828 58.862 1.00 39.53 122 PRO A O 1
ATOM 944 N N . GLY A 1 123 ? -8.392 -13.343 60.468 1.00 42.22 123 GLY A N 1
ATOM 945 C CA . GLY A 1 123 ? -9.397 -13.786 61.409 1.00 42.22 123 GLY A CA 1
ATOM 946 C C . GLY A 1 123 ? -10.734 -13.387 60.822 1.00 42.22 123 GLY A C 1
ATOM 947 O O . GLY A 1 123 ? -11.147 -12.239 60.958 1.00 42.22 123 GLY A O 1
ATOM 948 N N . VAL A 1 124 ? -11.372 -14.318 60.115 1.00 42.88 124 VAL A N 1
ATOM 949 C CA . VAL A 1 124 ? -12.756 -14.170 59.685 1.00 42.88 124 VAL A CA 1
ATOM 950 C C . VAL A 1 124 ? -13.572 -14.006 60.970 1.00 42.88 124 VAL A C 1
ATOM 952 O O . VAL A 1 124 ? -13.533 -14.903 61.818 1.00 42.88 124 VAL A O 1
ATOM 955 N N . PRO A 1 125 ? -14.263 -12.873 61.178 1.00 47.72 125 PRO A N 1
ATOM 956 C CA . PRO A 1 125 ? -15.126 -12.711 62.337 1.00 47.72 125 PRO A CA 1
ATOM 957 C C . PRO A 1 125 ? -16.159 -13.843 62.353 1.00 47.72 125 PRO A C 1
ATOM 959 O O . PRO A 1 125 ? -16.801 -14.099 61.336 1.00 47.72 125 PRO A O 1
ATOM 962 N N . ALA A 1 126 ? -16.338 -14.510 63.498 1.00 53.03 126 ALA A N 1
ATOM 963 C CA . ALA A 1 126 ? -17.277 -15.632 63.654 1.00 53.03 126 ALA A CA 1
ATOM 964 C C . ALA A 1 126 ? -18.733 -15.262 63.297 1.00 53.03 126 ALA A C 1
ATOM 966 O O . ALA A 1 126 ? -19.543 -16.128 62.979 1.00 53.03 126 ALA A O 1
ATOM 967 N N . SER A 1 127 ? -19.042 -13.966 63.306 1.00 48.00 127 SER A N 1
ATOM 968 C CA . SER A 1 127 ? -20.232 -13.386 62.702 1.00 48.00 127 SER A CA 1
ATOM 969 C C . SER A 1 127 ? -19.832 -12.116 61.960 1.00 48.00 127 SER A C 1
ATOM 971 O O . SER A 1 127 ? -19.461 -11.115 62.578 1.00 48.00 127 SER A O 1
ATOM 973 N N . LEU A 1 128 ? -19.929 -12.138 60.636 1.00 48.75 128 LEU A N 1
ATOM 974 C CA . LEU A 1 128 ? -20.066 -10.909 59.869 1.00 48.75 128 LEU A CA 1
ATOM 975 C C . LEU A 1 128 ? -21.446 -10.322 60.219 1.00 48.75 128 LEU A C 1
ATOM 977 O O . LEU A 1 128 ? -22.434 -11.059 60.133 1.00 48.75 128 LEU A O 1
ATOM 981 N N . PRO A 1 129 ? -21.559 -9.048 60.648 1.00 54.28 129 PRO A N 1
ATOM 982 C CA . PRO A 1 129 ? -22.860 -8.392 60.698 1.00 54.28 129 PRO A CA 1
ATOM 983 C C . PRO A 1 129 ? -23.580 -8.626 59.365 1.00 54.28 129 PRO A C 1
ATOM 985 O O . PRO A 1 129 ? -22.934 -8.635 58.318 1.00 54.28 129 PRO A O 1
ATOM 988 N N . ALA A 1 130 ? -24.904 -8.780 59.366 1.00 54.72 130 ALA A N 1
ATOM 989 C CA . ALA A 1 130 ? -25.676 -8.951 58.124 1.00 54.72 130 ALA A CA 1
ATOM 990 C C . ALA A 1 130 ? -25.481 -7.795 57.108 1.00 54.72 130 ALA A C 1
ATOM 992 O O . ALA A 1 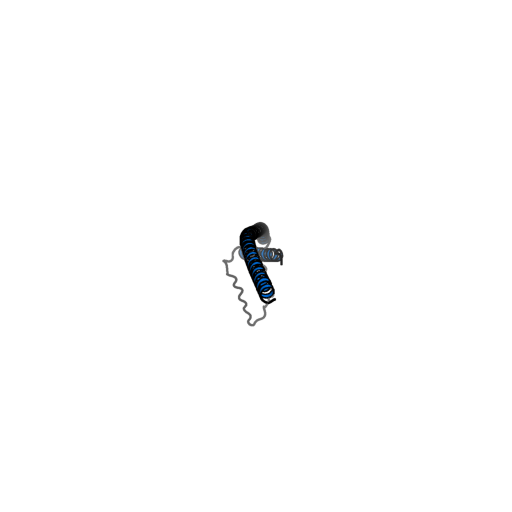130 ? -25.904 -7.902 55.959 1.00 54.72 130 ALA A O 1
ATOM 993 N N . ASP A 1 131 ? -24.809 -6.726 57.545 1.00 51.94 131 ASP A N 1
ATOM 994 C CA . ASP A 1 131 ? -24.459 -5.510 56.821 1.00 51.94 131 ASP A CA 1
ATOM 995 C C . ASP A 1 131 ? -22.959 -5.452 56.425 1.00 51.94 131 ASP A C 1
ATOM 997 O O . ASP A 1 131 ? -22.458 -4.380 56.116 1.00 51.94 131 ASP A O 1
ATOM 1001 N N . ALA A 1 132 ? -22.189 -6.546 56.492 1.00 48.59 132 ALA A N 1
ATOM 1002 C CA . ALA A 1 132 ? -20.716 -6.487 56.462 1.00 48.59 132 ALA A CA 1
ATOM 1003 C C . ALA A 1 132 ? -20.032 -6.672 55.094 1.00 48.59 132 ALA A C 1
ATOM 1005 O O . ALA A 1 132 ? -18.816 -6.836 55.039 1.00 48.59 132 ALA A O 1
ATOM 1006 N N . VAL A 1 133 ? -20.761 -6.590 53.981 1.00 51.97 133 VAL A N 1
ATOM 1007 C CA . VAL A 1 133 ? -20.144 -6.406 52.656 1.00 51.97 133 VAL A CA 1
ATOM 1008 C C . VAL A 1 133 ? -20.826 -5.222 51.988 1.00 51.97 133 VAL A C 1
ATOM 1010 O O . VAL A 1 133 ? -21.822 -5.364 51.286 1.00 51.97 133 VAL A O 1
ATOM 1013 N N . MET A 1 134 ? -20.311 -4.030 52.280 1.00 56.88 134 MET A N 1
ATOM 1014 C CA . MET A 1 134 ? -20.860 -2.755 51.818 1.00 56.88 134 MET A CA 1
ATOM 1015 C C . MET A 1 134 ? -20.059 -2.289 50.607 1.00 56.88 134 MET A C 1
ATOM 1017 O O . MET A 1 134 ? -19.187 -1.434 50.724 1.00 56.88 134 MET A O 1
ATOM 1021 N N . VAL A 1 135 ? -20.306 -2.892 49.446 1.00 64.19 135 VAL A N 1
ATOM 1022 C CA . VAL A 1 135 ? -19.861 -2.295 48.180 1.00 64.19 135 VAL A CA 1
ATOM 1023 C C . VAL A 1 135 ? -20.751 -1.077 47.942 1.00 64.19 135 VAL A C 1
ATOM 1025 O O . VAL A 1 135 ? -21.968 -1.186 48.090 1.00 64.19 135 VAL A O 1
ATOM 1028 N N . SER A 1 136 ? -20.170 0.087 47.647 1.00 73.06 136 SER A N 1
ATOM 1029 C CA . SER A 1 136 ? -20.967 1.277 47.337 1.00 73.06 136 SER A CA 1
ATOM 1030 C C . SER A 1 136 ? -21.573 1.173 45.934 1.00 73.06 136 SER A C 1
ATOM 1032 O O . SER A 1 136 ? -21.033 0.488 45.068 1.00 73.06 136 SER A O 1
ATOM 1034 N N . GLU A 1 137 ? -22.674 1.880 45.673 1.00 76.19 137 GLU A N 1
ATOM 1035 C CA . GLU A 1 137 ? -23.251 1.981 44.321 1.00 76.19 137 GLU A CA 1
ATOM 1036 C C . GLU A 1 137 ? -22.211 2.455 43.292 1.00 76.19 137 GLU A C 1
ATOM 1038 O O . GLU A 1 137 ? -22.086 1.870 42.216 1.00 76.19 137 GLU A O 1
ATOM 1043 N N . SER A 1 138 ? -21.393 3.446 43.667 1.00 75.25 138 SER A N 1
ATOM 1044 C CA . SER A 1 138 ? -20.299 3.940 42.829 1.00 75.25 138 SER A CA 1
ATOM 1045 C C . SER A 1 138 ? -19.248 2.873 42.531 1.00 75.25 138 SER A C 1
ATOM 1047 O O . SER A 1 138 ? -18.739 2.833 41.414 1.00 75.25 138 SER A O 1
ATOM 1049 N N . ASP A 1 139 ? -18.941 1.990 43.486 1.00 77.75 139 ASP A N 1
ATOM 1050 C CA . ASP A 1 139 ? -17.997 0.893 43.255 1.00 77.75 139 ASP A CA 1
ATOM 1051 C C . ASP A 1 139 ? -18.595 -0.152 42.306 1.00 77.75 139 ASP A C 1
ATOM 1053 O O . ASP A 1 139 ? -17.901 -0.630 41.411 1.00 77.75 139 ASP A O 1
ATOM 1057 N N . VAL A 1 140 ? -19.890 -0.473 42.439 1.00 81.44 140 VAL A N 1
ATOM 1058 C CA . VAL A 1 140 ? -20.576 -1.394 41.515 1.00 81.44 140 VAL A CA 1
ATOM 1059 C C . VAL A 1 140 ? -20.563 -0.839 40.089 1.00 81.44 140 VAL A C 1
ATOM 1061 O O . VAL A 1 140 ? -20.214 -1.567 39.157 1.00 81.44 140 VAL A O 1
ATOM 1064 N N . GLN A 1 141 ? -20.880 0.445 39.905 1.00 81.00 141 GLN A N 1
ATOM 1065 C CA . GLN A 1 141 ? -20.854 1.093 38.590 1.00 81.00 141 GLN A CA 1
ATOM 1066 C C . GLN A 1 141 ? -19.430 1.162 38.017 1.00 81.00 141 GLN A C 1
ATOM 1068 O O . GLN A 1 141 ? -19.210 0.756 36.876 1.00 81.00 141 GLN A O 1
ATOM 1073 N N . ALA A 1 142 ? -18.443 1.588 38.812 1.00 78.50 142 ALA A N 1
ATOM 1074 C CA . ALA A 1 142 ? -17.054 1.693 38.364 1.00 78.50 142 ALA A CA 1
ATOM 1075 C C . ALA A 1 142 ? -16.455 0.328 37.988 1.00 78.50 142 ALA A C 1
ATOM 1077 O O . ALA A 1 142 ? -15.803 0.202 36.949 1.00 78.50 142 ALA A O 1
ATOM 1078 N N . CYS A 1 143 ? -16.696 -0.711 38.794 1.00 85.44 143 CYS A N 1
ATOM 1079 C CA . CYS A 1 143 ? -16.256 -2.066 38.472 1.00 85.44 143 CYS A CA 1
ATOM 1080 C C . CYS A 1 143 ? -16.971 -2.615 37.232 1.00 85.44 143 CYS A C 1
ATOM 1082 O O . CYS A 1 143 ? -16.330 -3.278 36.418 1.00 85.44 143 CYS A O 1
ATOM 1084 N N . THR A 1 144 ? -18.260 -2.315 37.049 1.00 86.31 144 THR A N 1
ATOM 1085 C CA . THR A 1 144 ? -19.018 -2.727 35.856 1.00 86.31 144 THR A CA 1
ATOM 1086 C C . THR A 1 144 ? -18.451 -2.087 34.594 1.00 86.31 144 THR A C 1
ATOM 1088 O O . THR A 1 144 ? -18.180 -2.795 33.621 1.00 86.31 144 THR A O 1
ATOM 1091 N N . ASP A 1 145 ? -18.203 -0.77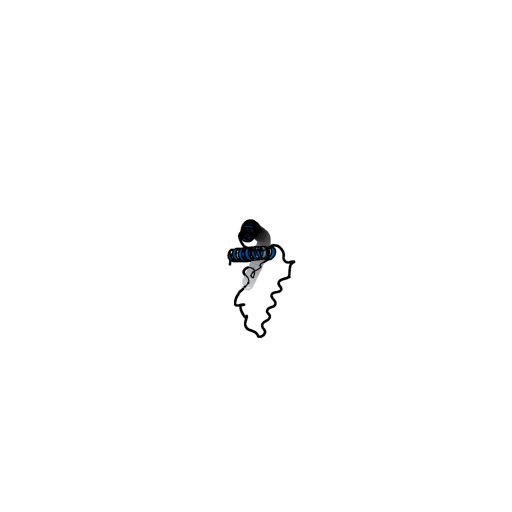8 34.616 1.00 81.44 145 ASP A N 1
ATOM 1092 C CA . ASP A 1 145 ? -17.599 -0.052 33.498 1.00 81.44 145 ASP A CA 1
ATOM 1093 C C . ASP A 1 145 ? -16.202 -0.608 33.173 1.00 81.44 145 ASP A C 1
ATOM 1095 O O . ASP A 1 145 ? -15.904 -0.913 32.015 1.00 81.44 145 ASP A O 1
ATOM 1099 N N . ALA A 1 146 ? -15.361 -0.813 34.195 1.00 82.56 146 ALA A N 1
ATOM 1100 C CA . ALA A 1 146 ? -14.000 -1.320 34.031 1.00 82.56 146 ALA A CA 1
ATOM 1101 C C . ALA A 1 146 ? -13.959 -2.749 33.462 1.00 82.56 146 ALA A C 1
ATOM 1103 O O . ALA A 1 146 ? -13.176 -3.030 32.553 1.00 82.56 146 ALA A O 1
ATOM 1104 N N . VAL A 1 147 ? -14.811 -3.651 33.962 1.00 86.19 147 VAL A N 1
ATOM 1105 C CA . VAL A 1 147 ? -14.900 -5.032 33.464 1.00 86.19 147 VAL A CA 1
ATOM 1106 C C . VAL A 1 147 ? -15.461 -5.060 32.044 1.00 86.19 147 VAL A C 1
ATOM 1108 O O . VAL A 1 147 ? -14.912 -5.756 31.191 1.00 86.19 147 VAL A O 1
ATOM 1111 N N . THR A 1 148 ? -16.498 -4.269 31.758 1.00 84.69 148 THR A N 1
ATOM 1112 C CA . THR A 1 148 ? -17.088 -4.181 30.412 1.00 84.69 148 THR A CA 1
ATOM 1113 C C . THR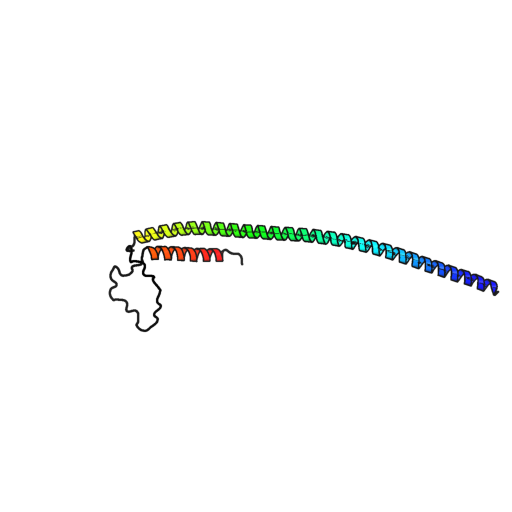 A 1 148 ? -16.066 -3.674 29.401 1.00 84.69 148 THR A C 1
ATOM 1115 O O . THR A 1 148 ? -15.944 -4.234 28.310 1.00 84.69 148 THR A O 1
ATOM 1118 N N . TYR A 1 149 ? -15.280 -2.662 29.778 1.00 81.38 149 TYR A N 1
ATOM 1119 C CA . TYR A 1 149 ? -14.167 -2.178 28.968 1.00 81.38 149 TYR A CA 1
ATOM 1120 C C . TYR A 1 149 ? -13.091 -3.248 28.771 1.00 81.38 149 TYR A C 1
ATOM 1122 O O . TYR A 1 149 ? -12.682 -3.493 27.639 1.00 81.38 149 TYR A O 1
ATOM 1130 N N . GLY A 1 150 ? -12.660 -3.923 29.841 1.00 80.12 150 GLY A N 1
ATOM 1131 C CA . GLY A 1 150 ? -11.630 -4.961 29.770 1.00 80.12 150 GLY A CA 1
ATOM 1132 C C . GLY A 1 150 ? -12.008 -6.117 28.840 1.00 80.12 150 GLY A C 1
ATOM 1133 O O . GLY A 1 150 ? -11.202 -6.519 28.001 1.00 80.12 150 GLY A O 1
ATOM 1134 N N . ILE A 1 151 ? -13.251 -6.601 28.932 1.00 85.75 151 ILE A N 1
ATOM 1135 C CA . ILE A 1 151 ? -13.781 -7.641 28.038 1.00 85.75 151 ILE A CA 1
ATOM 1136 C C . ILE A 1 151 ? -13.871 -7.114 26.601 1.00 85.75 151 ILE A C 1
ATOM 1138 O O . ILE A 1 151 ? -13.403 -7.775 25.678 1.00 85.75 151 ILE A O 1
ATOM 1142 N N . GLY A 1 152 ? -14.405 -5.904 26.401 1.00 85.25 152 GLY A N 1
ATOM 1143 C CA . GLY A 1 152 ? -14.503 -5.294 25.073 1.00 85.25 152 GLY A CA 1
ATOM 1144 C C . GLY A 1 152 ? -13.143 -5.125 24.388 1.00 85.25 152 GLY A C 1
ATOM 1145 O O . GLY A 1 152 ? -12.998 -5.457 23.212 1.00 85.25 152 GLY A O 1
ATOM 1146 N N . ALA A 1 153 ? -12.132 -4.672 25.130 1.00 82.62 153 ALA A N 1
ATOM 1147 C CA . ALA A 1 153 ? -10.768 -4.522 24.637 1.00 82.62 153 ALA A CA 1
ATOM 1148 C C . ALA A 1 153 ? -10.128 -5.875 24.288 1.00 82.62 153 ALA A C 1
ATOM 1150 O O . ALA A 1 153 ? -9.481 -5.995 23.246 1.00 82.62 153 ALA A O 1
ATOM 1151 N N . HIS A 1 154 ? -10.333 -6.897 25.126 1.00 85.69 154 HIS A N 1
ATOM 1152 C CA . HIS A 1 154 ? -9.872 -8.259 24.857 1.00 85.69 154 HIS A CA 1
ATOM 1153 C C . HIS A 1 154 ? -10.503 -8.832 23.579 1.00 85.69 154 HIS A C 1
ATOM 1155 O O . HIS A 1 154 ? -9.786 -9.313 22.701 1.00 85.69 154 HIS A O 1
ATOM 1161 N N . ASP A 1 155 ? -11.828 -8.746 23.445 1.00 84.69 155 ASP A N 1
ATOM 1162 C CA . ASP A 1 155 ? -12.559 -9.271 22.287 1.00 84.69 155 ASP A CA 1
ATOM 1163 C C . ASP A 1 155 ? -12.149 -8.560 20.993 1.00 84.69 155 ASP A C 1
ATOM 1165 O O . ASP A 1 155 ? -11.963 -9.196 19.952 1.00 84.69 155 ASP A O 1
ATOM 1169 N N . TRP A 1 156 ? -11.953 -7.240 21.058 1.00 80.88 156 TRP A N 1
ATOM 1170 C CA . TRP A 1 156 ? -11.442 -6.473 19.929 1.00 80.88 156 TRP A CA 1
ATOM 1171 C C . TRP A 1 156 ? -10.031 -6.919 19.539 1.00 80.88 156 TRP A C 1
ATOM 1173 O O . TRP A 1 156 ? -9.799 -7.214 18.365 1.00 80.88 156 TRP A O 1
ATOM 1183 N N . ALA A 1 157 ? -9.113 -7.056 20.500 1.00 84.50 157 ALA A N 1
ATOM 1184 C CA . ALA A 1 157 ? -7.758 -7.539 20.238 1.00 84.50 157 ALA A CA 1
ATOM 1185 C C . ALA A 1 157 ? -7.754 -8.952 19.624 1.00 84.50 157 ALA A C 1
ATOM 1187 O O . ALA A 1 157 ? -7.006 -9.210 18.682 1.00 84.50 157 ALA A O 1
ATOM 1188 N N . ALA A 1 158 ? -8.632 -9.844 20.094 1.00 85.50 158 ALA A N 1
ATOM 1189 C CA . ALA A 1 158 ? -8.796 -11.191 19.550 1.00 85.50 158 ALA A CA 1
ATOM 1190 C C . ALA A 1 158 ? -9.361 -11.213 18.114 1.00 85.50 158 ALA A C 1
ATOM 1192 O O . ALA A 1 158 ? -9.161 -12.193 17.395 1.00 85.50 158 ALA A O 1
ATOM 1193 N N . SER A 1 159 ? -10.047 -10.148 17.683 1.00 80.81 159 SER A N 1
ATOM 1194 C CA . SER A 1 159 ? -10.624 -10.026 16.336 1.00 80.81 159 SER A CA 1
ATOM 1195 C C . SER A 1 159 ? -9.639 -9.539 15.264 1.00 80.81 159 SER A C 1
ATOM 1197 O O . SER A 1 159 ? -9.943 -9.610 14.070 1.00 80.81 159 SER A O 1
ATOM 1199 N N . LEU A 1 160 ? -8.469 -9.026 15.663 1.00 78.56 160 LEU A N 1
ATOM 1200 C CA . LEU A 1 160 ? -7.481 -8.500 14.725 1.00 78.56 160 LEU A CA 1
ATOM 1201 C C . LEU A 1 160 ? -6.774 -9.649 13.975 1.00 78.56 160 LEU A C 1
ATOM 1203 O O . LEU A 1 160 ? -6.429 -10.664 14.585 1.00 78.56 160 LEU A O 1
ATOM 1207 N N . PRO A 1 161 ? -6.546 -9.516 12.652 1.00 75.62 161 PRO A N 1
ATOM 1208 C CA . PRO A 1 161 ? -5.797 -10.513 11.892 1.00 75.62 161 PRO A CA 1
ATOM 1209 C C . PRO A 1 161 ? -4.359 -10.634 12.420 1.00 75.62 161 PRO A C 1
ATOM 1211 O O . PRO A 1 161 ? -3.744 -9.624 12.764 1.00 75.62 161 PRO A O 1
ATOM 1214 N N . LYS A 1 162 ? -3.854 -11.873 12.482 1.00 61.00 162 LYS A N 1
ATOM 1215 C CA . LYS A 1 162 ? -2.476 -12.196 12.887 1.00 61.00 162 LYS A CA 1
ATOM 1216 C C . LYS A 1 162 ? -1.476 -11.941 11.768 1.00 61.00 162 LYS A C 1
ATOM 1218 O O . LYS A 1 162 ? -1.828 -12.237 10.603 1.00 61.00 162 LYS A O 1
#

Secondary structure (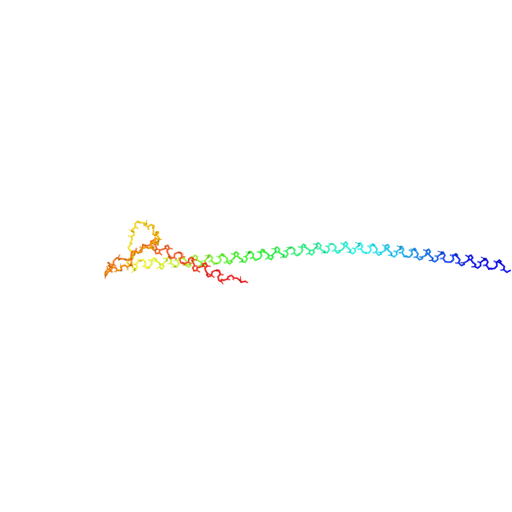DSSP, 8-state):
-HHHHHHHHHHHHHHHHHHHHHHHHHHHHHHHHHHHHHHHHHHHHHHHHHHHHHHHHHHHHHHHHHHHHHHHHHHHHHHHHHHHHHHHHHHHHHHHHHHTT--S-------------SSS-----SS--TT-----HHHHHHHHHHHHHHHHHHHHHHHS--